Protein AF-A0A829Q361-F1 (afdb_monomer_lite)

Foldseek 3Di:
DDDDDPPPPPPCPPVPPPPPPDVVLVVLLVVLVVLLVLLVVLVVVLVVLVVCLVPDDDDPVVNVVSVVVNVVSVVSNVVSVVVNVVSCVVNVVSVPDPRPPPDPPPDDDD

Organism: NCBI:txid1299324

pLDDT: mean 74.46, std 17.12, range [38.88, 94.25]

Structure (mmCIF, N/CA/C/O backbone):
data_AF-A0A829Q361-F1
#
_entry.id   AF-A0A829Q361-F1
#
loop_
_atom_site.group_PDB
_atom_site.id
_atom_site.type_symbol
_atom_site.label_atom_id
_atom_site.label_alt_id
_atom_site.label_comp_id
_atom_site.label_asym_id
_atom_site.label_entity_id
_atom_site.label_seq_id
_atom_site.pdbx_PDB_ins_code
_atom_site.Cartn_x
_atom_site.Cartn_y
_atom_site.Cartn_z
_atom_site.occupancy
_atom_site.B_iso_or_equiv
_atom_site.auth_seq_id
_atom_site.auth_comp_id
_atom_site.auth_asym_id
_atom_site.auth_atom_id
_atom_site.pdbx_PDB_model_num
ATOM 1 N N . MET A 1 1 ? 47.710 9.118 -61.066 1.00 38.88 1 MET A N 1
ATOM 2 C CA . MET A 1 1 ? 47.747 8.005 -60.095 1.00 38.88 1 MET A CA 1
ATOM 3 C C . MET A 1 1 ? 46.635 8.247 -59.084 1.00 38.88 1 MET A C 1
ATOM 5 O O . MET A 1 1 ? 46.734 9.192 -58.315 1.00 38.88 1 MET A O 1
ATOM 9 N N . ARG A 1 2 ? 45.514 7.520 -59.203 1.00 45.59 2 ARG A N 1
ATOM 10 C CA . ARG A 1 2 ? 44.376 7.589 -58.271 1.00 45.59 2 ARG A CA 1
ATOM 11 C C . ARG A 1 2 ? 44.587 6.483 -57.246 1.00 45.59 2 ARG A C 1
ATOM 13 O O . ARG A 1 2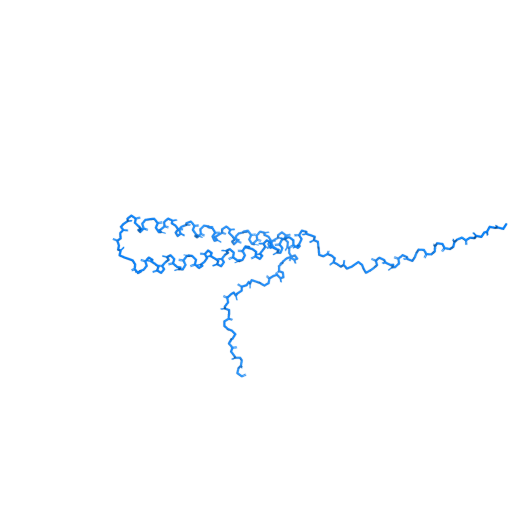 ? 44.522 5.319 -57.621 1.00 45.59 2 ARG A O 1
ATOM 20 N N . ASN A 1 3 ? 44.874 6.848 -56.003 1.00 43.94 3 ASN A N 1
ATOM 21 C CA . ASN A 1 3 ? 45.022 5.876 -54.928 1.00 43.94 3 ASN A CA 1
ATOM 22 C C . ASN A 1 3 ? 43.680 5.778 -54.206 1.00 43.94 3 ASN A C 1
ATOM 24 O O . ASN A 1 3 ? 43.228 6.724 -53.563 1.00 43.94 3 ASN A O 1
ATOM 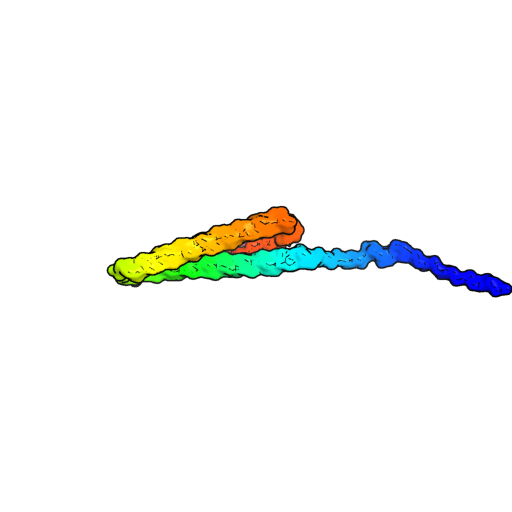28 N N . GLU A 1 4 ? 43.020 4.648 -54.418 1.00 46.25 4 GLU A N 1
ATOM 29 C CA . GLU A 1 4 ? 41.710 4.303 -53.891 1.00 46.25 4 GLU A CA 1
ATOM 30 C C . GLU A 1 4 ? 41.802 4.046 -52.381 1.00 46.25 4 GLU A C 1
ATOM 32 O O . GLU A 1 4 ? 42.619 3.256 -51.912 1.00 46.25 4 GLU A O 1
ATOM 37 N N . ILE A 1 5 ? 40.963 4.740 -51.613 1.00 60.28 5 ILE A N 1
ATOM 38 C CA . ILE A 1 5 ? 40.754 4.515 -50.181 1.00 60.28 5 ILE A CA 1
ATOM 39 C C . ILE A 1 5 ? 39.837 3.294 -50.042 1.00 60.28 5 ILE A C 1
ATOM 41 O O . ILE A 1 5 ? 38.687 3.372 -50.482 1.00 60.28 5 ILE A O 1
ATOM 45 N N . PRO A 1 6 ? 40.241 2.185 -49.399 1.00 48.25 6 PRO A N 1
ATOM 46 C CA . PRO A 1 6 ? 39.297 1.121 -49.111 1.00 48.25 6 PRO A CA 1
ATOM 47 C C . PRO A 1 6 ? 38.525 1.459 -47.828 1.00 48.25 6 PRO A C 1
ATOM 49 O O . PRO A 1 6 ? 38.898 1.058 -46.726 1.00 48.25 6 PRO A O 1
ATOM 52 N N . LEU A 1 7 ? 37.398 2.162 -47.973 1.00 48.53 7 LEU A N 1
ATOM 53 C CA . LEU A 1 7 ? 36.334 2.205 -46.963 1.00 48.53 7 LEU A CA 1
ATOM 54 C C . LEU A 1 7 ? 35.627 0.839 -46.910 1.00 48.53 7 LEU A C 1
ATOM 56 O O . LEU A 1 7 ? 34.486 0.690 -47.339 1.00 48.53 7 LEU A O 1
ATOM 60 N N . ARG A 1 8 ? 36.284 -0.188 -46.358 1.00 46.44 8 ARG A N 1
ATOM 61 C CA . ARG A 1 8 ? 35.570 -1.370 -45.846 1.00 46.44 8 ARG A CA 1
ATOM 62 C C . ARG A 1 8 ? 35.063 -1.047 -44.448 1.00 46.44 8 ARG A C 1
ATOM 64 O O . ARG A 1 8 ? 35.598 -1.523 -43.451 1.00 46.44 8 ARG A O 1
ATOM 71 N N . ILE A 1 9 ? 34.010 -0.233 -44.388 1.00 56.44 9 ILE A N 1
ATOM 72 C CA . ILE A 1 9 ? 33.169 -0.154 -43.195 1.00 56.44 9 ILE A CA 1
ATOM 73 C C . ILE A 1 9 ? 32.525 -1.532 -43.030 1.00 56.44 9 ILE A C 1
ATOM 75 O O . ILE A 1 9 ? 31.645 -1.943 -43.783 1.00 56.44 9 ILE A O 1
ATOM 79 N N . ASN A 1 10 ? 33.056 -2.290 -42.077 1.00 47.19 10 ASN A N 1
ATOM 80 C CA . ASN A 1 10 ? 32.562 -3.596 -41.689 1.00 47.19 10 ASN A CA 1
ATOM 81 C C . ASN A 1 10 ? 31.188 -3.427 -41.019 1.00 47.19 10 ASN A C 1
ATOM 83 O O . ASN A 1 10 ? 31.096 -3.103 -39.836 1.00 47.19 10 ASN A O 1
ATOM 87 N N . ALA A 1 11 ? 30.118 -3.660 -41.780 1.00 52.41 11 ALA A N 1
ATOM 88 C CA . ALA A 1 11 ? 28.730 -3.564 -41.326 1.00 52.41 11 ALA A CA 1
ATOM 89 C C . ALA A 1 11 ? 28.354 -4.551 -40.194 1.00 52.41 11 ALA A C 1
ATOM 91 O O . ALA A 1 11 ? 27.241 -4.484 -39.682 1.00 52.41 11 ALA A O 1
ATOM 92 N N . LYS A 1 12 ? 29.261 -5.444 -39.760 1.00 51.19 12 LYS A N 1
ATOM 93 C CA . LYS A 1 12 ? 29.027 -6.373 -38.638 1.00 51.19 12 LYS A CA 1
ATOM 94 C C . LYS A 1 12 ? 29.369 -5.803 -37.255 1.00 51.19 12 LYS A C 1
ATOM 96 O O . LYS A 1 12 ? 29.087 -6.457 -36.256 1.00 51.19 12 LYS A O 1
ATOM 101 N N . ALA A 1 13 ? 29.940 -4.599 -37.162 1.00 46.66 1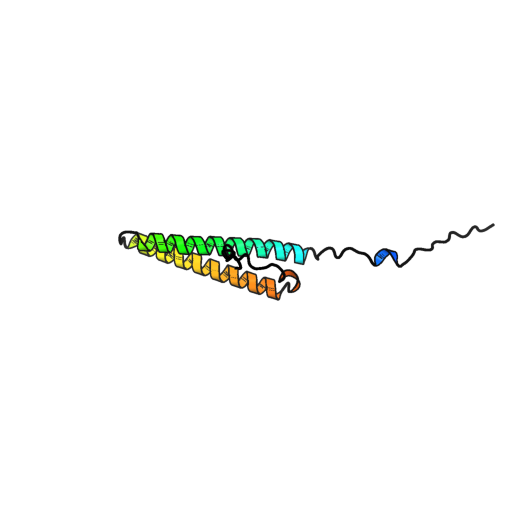3 ALA A N 1
ATOM 102 C CA . ALA A 1 13 ? 30.348 -4.012 -35.878 1.00 46.66 13 ALA A CA 1
ATOM 103 C C . ALA A 1 13 ? 29.181 -3.526 -34.989 1.00 46.66 13 ALA A C 1
ATOM 105 O O . ALA A 1 13 ? 29.396 -3.215 -33.823 1.00 46.66 13 ALA A O 1
ATOM 106 N N . TRP A 1 14 ? 27.943 -3.510 -35.496 1.00 49.41 14 TRP A N 1
ATOM 107 C CA . TRP A 1 14 ? 26.759 -3.090 -34.731 1.00 49.41 14 TRP A CA 1
ATOM 108 C C . TRP A 1 14 ? 25.972 -4.250 -34.106 1.00 49.41 14 TRP A C 1
ATOM 110 O O . TRP A 1 14 ? 24.953 -4.016 -33.462 1.00 49.41 14 TRP A O 1
ATOM 120 N N . GLN A 1 15 ? 26.423 -5.501 -34.271 1.00 51.69 15 GLN A N 1
ATOM 121 C CA . GLN A 1 15 ? 25.676 -6.679 -33.807 1.00 51.69 15 GLN A CA 1
ATOM 122 C C . GLN A 1 15 ? 25.831 -6.981 -32.305 1.00 51.69 15 GLN A C 1
ATOM 124 O O . GLN A 1 15 ? 25.149 -7.864 -31.801 1.00 51.69 15 GLN A O 1
ATOM 129 N N . ASN A 1 16 ? 26.683 -6.242 -31.590 1.00 51.00 16 ASN A N 1
ATOM 130 C CA . ASN A 1 16 ? 26.850 -6.341 -30.138 1.00 51.00 16 ASN A CA 1
ATOM 131 C C . ASN A 1 16 ? 26.600 -4.978 -29.485 1.00 51.00 16 ASN A C 1
ATOM 133 O O . ASN A 1 16 ? 27.443 -4.472 -28.746 1.00 51.00 16 ASN A O 1
ATOM 137 N N . HIS A 1 17 ? 25.457 -4.352 -29.777 1.00 51.00 17 HIS A N 1
ATOM 138 C CA . HIS A 1 17 ? 24.948 -3.350 -28.847 1.00 51.00 17 HIS A CA 1
ATOM 139 C C . HIS A 1 17 ? 24.615 -4.106 -27.555 1.00 51.00 17 HIS A C 1
ATOM 141 O O . HIS A 1 17 ? 23.777 -5.013 -27.615 1.00 51.00 17 HIS A O 1
ATOM 147 N N . PRO A 1 18 ? 25.256 -3.807 -26.408 1.00 54.56 18 PRO A N 1
ATOM 148 C CA . PRO A 1 18 ? 24.725 -4.291 -25.146 1.00 54.56 18 PRO A CA 1
ATOM 149 C C . PRO A 1 18 ? 23.264 -3.849 -25.116 1.00 54.56 18 PRO A C 1
ATOM 151 O O . PRO A 1 18 ? 22.961 -2.707 -25.461 1.00 54.56 18 PRO A O 1
ATOM 154 N N . MET A 1 19 ? 22.364 -4.778 -24.807 1.00 50.09 19 MET A N 1
ATOM 155 C CA . MET A 1 19 ? 20.966 -4.503 -24.492 1.00 50.09 19 MET A CA 1
ATOM 156 C C . MET A 1 19 ? 20.970 -3.535 -23.300 1.00 50.09 19 MET A C 1
ATOM 158 O O . MET A 1 19 ? 20.929 -3.952 -22.147 1.00 50.09 19 MET A O 1
ATOM 162 N N . ILE A 1 20 ? 21.155 -2.241 -23.578 1.00 61.34 20 ILE A N 1
ATOM 163 C CA . ILE A 1 20 ? 20.929 -1.159 -22.633 1.00 61.34 20 ILE A CA 1
ATOM 164 C C . ILE A 1 20 ? 19.452 -1.312 -22.344 1.00 61.34 20 ILE A C 1
ATOM 166 O O . ILE A 1 20 ? 18.631 -1.129 -23.245 1.00 61.34 20 ILE A O 1
ATOM 170 N N . GLU A 1 21 ? 19.131 -1.781 -21.142 1.00 61.56 21 GLU A N 1
ATOM 171 C CA . GLU A 1 21 ? 17.745 -1.868 -20.727 1.00 61.56 21 GLU A CA 1
ATOM 172 C C . GLU A 1 21 ? 17.086 -0.534 -21.032 1.00 61.56 21 GLU A C 1
ATOM 174 O O . GLU A 1 21 ? 17.631 0.524 -20.706 1.00 61.56 21 GLU A O 1
ATOM 179 N N . ASP A 1 22 ? 15.955 -0.603 -21.727 1.00 75.94 22 ASP A N 1
ATOM 180 C CA . ASP A 1 22 ? 15.191 0.576 -22.079 1.00 75.94 22 ASP A CA 1
ATOM 1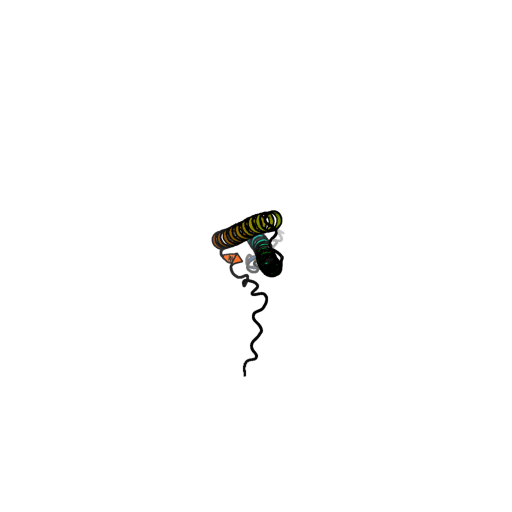81 C C . ASP A 1 22 ? 15.030 1.448 -20.815 1.00 75.94 22 ASP A C 1
ATOM 183 O O . ASP A 1 22 ? 14.619 0.929 -19.769 1.00 75.94 22 ASP A O 1
ATOM 187 N N . PRO A 1 23 ? 15.415 2.737 -20.846 1.00 75.94 23 PRO A N 1
ATOM 188 C CA . PRO A 1 23 ? 15.454 3.571 -19.647 1.00 75.94 23 PRO A CA 1
ATOM 189 C C . PRO A 1 23 ? 14.086 3.648 -18.958 1.00 75.94 23 PRO A C 1
ATOM 191 O O . PRO A 1 23 ? 14.027 3.766 -17.733 1.00 75.94 23 PRO A O 1
ATOM 194 N N . SER A 1 24 ? 12.987 3.497 -19.707 1.00 78.00 24 SER A N 1
ATOM 195 C CA . SER A 1 24 ? 11.641 3.403 -19.136 1.00 78.00 24 SER A CA 1
ATOM 196 C C . SER A 1 24 ? 11.426 2.095 -18.367 1.00 78.00 24 SER A C 1
ATOM 198 O O . SER A 1 24 ? 10.806 2.107 -17.307 1.00 78.00 24 SER A O 1
ATOM 200 N N . THR A 1 25 ? 12.004 0.980 -18.820 1.00 79.06 25 THR A N 1
ATOM 201 C CA . THR A 1 25 ? 12.022 -0.291 -18.074 1.00 79.06 25 THR A CA 1
ATOM 202 C C . THR A 1 25 ? 12.839 -0.183 -16.783 1.00 79.06 25 THR A C 1
ATOM 204 O O . THR A 1 25 ? 12.376 -0.632 -15.733 1.00 79.06 25 THR A O 1
ATOM 207 N N . ALA A 1 26 ? 14.020 0.441 -16.818 1.00 81.75 26 ALA A N 1
ATOM 208 C CA . ALA A 1 26 ? 14.839 0.648 -15.619 1.00 81.75 26 ALA A CA 1
ATOM 209 C C . ALA A 1 26 ? 14.134 1.555 -14.589 1.00 81.75 26 ALA A C 1
ATOM 211 O O . ALA A 1 26 ? 14.128 1.264 -13.391 1.00 81.75 26 ALA A O 1
ATOM 212 N N . GLN A 1 27 ? 13.471 2.616 -15.055 1.00 84.19 27 GLN A N 1
ATOM 213 C CA . GLN A 1 27 ? 12.691 3.513 -14.204 1.00 84.19 27 GLN A CA 1
ATOM 214 C C . GLN A 1 27 ? 11.457 2.822 -13.604 1.00 84.19 27 GLN A C 1
ATOM 216 O O . GLN A 1 27 ? 11.203 2.964 -12.408 1.00 84.19 27 GLN A O 1
ATOM 221 N N . ALA A 1 28 ? 10.718 2.040 -14.399 1.00 84.31 28 ALA A N 1
ATOM 222 C CA . ALA A 1 28 ? 9.576 1.264 -13.915 1.00 84.31 28 ALA A CA 1
ATOM 223 C C . ALA A 1 28 ? 9.994 0.276 -12.817 1.00 84.31 28 ALA A C 1
ATOM 225 O O . ALA A 1 28 ? 9.293 0.121 -11.821 1.00 84.31 28 ALA A O 1
ATOM 226 N N . ARG A 1 29 ? 11.171 -0.341 -12.960 1.00 83.06 29 ARG A N 1
ATOM 227 C CA . ARG A 1 29 ? 11.746 -1.217 -11.936 1.00 83.06 29 ARG A CA 1
ATOM 228 C C . ARG A 1 29 ? 12.077 -0.486 -10.638 1.00 83.06 29 ARG A C 1
ATOM 230 O O . ARG A 1 29 ? 11.707 -0.968 -9.574 1.00 83.06 29 ARG A O 1
ATOM 237 N N . ALA A 1 30 ? 12.720 0.678 -10.716 1.00 87.38 30 ALA A N 1
ATOM 238 C CA . ALA A 1 30 ? 13.007 1.488 -9.532 1.00 87.38 30 ALA A CA 1
ATOM 239 C C . ALA A 1 30 ? 11.719 1.913 -8.803 1.00 87.38 30 ALA A C 1
ATOM 241 O O . ALA A 1 30 ? 11.643 1.840 -7.576 1.00 87.38 30 ALA A O 1
ATOM 242 N N . LEU A 1 31 ? 10.687 2.298 -9.561 1.00 88.25 31 LEU A N 1
ATOM 243 C CA . LEU A 1 31 ? 9.383 2.647 -9.004 1.00 88.25 31 LEU A CA 1
ATOM 244 C C . LEU A 1 31 ? 8.702 1.443 -8.335 1.00 88.25 31 LEU A C 1
ATOM 246 O O . LEU A 1 31 ? 8.159 1.590 -7.243 1.00 88.25 31 LEU A O 1
ATOM 250 N N . LEU A 1 32 ? 8.764 0.254 -8.945 1.00 87.62 32 LEU A N 1
ATOM 251 C CA . LEU A 1 32 ? 8.235 -0.980 -8.354 1.00 87.62 32 LEU A CA 1
ATOM 252 C C . LEU A 1 32 ? 8.909 -1.311 -7.017 1.00 87.62 32 LEU A C 1
ATOM 254 O O . LEU A 1 32 ? 8.210 -1.624 -6.058 1.00 87.62 32 LEU A O 1
ATOM 258 N N . THR A 1 33 ? 10.235 -1.184 -6.920 1.00 87.94 33 THR A N 1
ATOM 259 C CA . THR A 1 33 ? 10.956 -1.383 -5.651 1.00 87.94 33 THR A CA 1
ATOM 260 C C . THR A 1 33 ? 10.447 -0.436 -4.565 1.00 87.94 33 THR A C 1
ATOM 262 O O . THR A 1 33 ? 10.095 -0.890 -3.479 1.00 87.94 33 THR A O 1
ATOM 265 N N . SER A 1 34 ? 10.321 0.858 -4.875 1.00 89.88 34 SER A N 1
ATOM 266 C CA . SER A 1 34 ? 9.812 1.851 -3.922 1.00 89.88 34 SER A CA 1
ATOM 267 C C . SER A 1 34 ? 8.361 1.574 -3.503 1.00 89.88 34 SER A C 1
ATOM 269 O O . SER A 1 34 ? 8.013 1.726 -2.332 1.00 89.8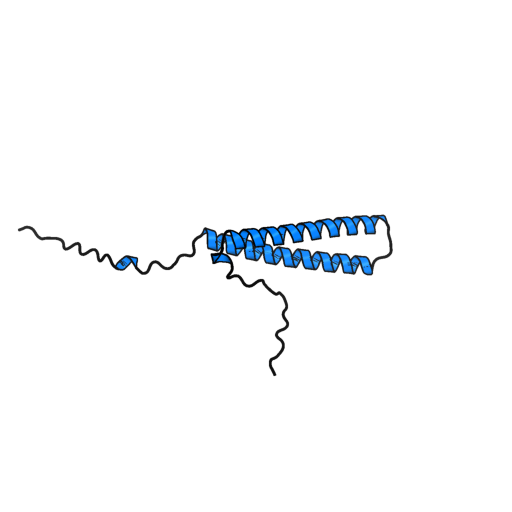8 34 SER A O 1
ATOM 271 N N . LEU A 1 35 ? 7.511 1.109 -4.427 1.00 89.62 35 LEU A N 1
ATOM 272 C CA . LEU A 1 35 ? 6.135 0.718 -4.110 1.00 89.62 35 LEU A CA 1
ATOM 273 C C . LEU A 1 35 ? 6.081 -0.506 -3.190 1.00 89.62 35 LEU A C 1
ATOM 275 O O . LEU A 1 35 ? 5.262 -0.534 -2.274 1.00 89.62 35 LEU A O 1
ATOM 279 N N . TYR A 1 36 ? 6.954 -1.495 -3.385 1.00 88.69 36 TYR A N 1
ATOM 280 C CA . TYR A 1 36 ? 7.028 -2.651 -2.491 1.00 88.69 36 TYR A CA 1
ATOM 281 C C . TYR A 1 36 ? 7.494 -2.279 -1.083 1.00 88.69 36 TYR A C 1
ATOM 283 O O . TYR A 1 36 ? 6.916 -2.752 -0.102 1.00 88.69 36 TYR A O 1
ATOM 291 N N . GLU A 1 37 ? 8.497 -1.410 -0.973 1.00 90.81 37 GLU A N 1
ATOM 292 C CA . GLU A 1 37 ? 8.934 -0.862 0.314 1.00 90.81 37 GLU A CA 1
ATOM 293 C C . GLU A 1 37 ? 7.780 -0.136 1.011 1.00 90.81 37 GLU A C 1
ATOM 295 O O . GLU A 1 37 ? 7.476 -0.426 2.170 1.00 90.81 37 GLU A O 1
ATOM 300 N N . HIS A 1 38 ? 7.053 0.709 0.276 1.00 91.31 38 HIS A N 1
ATOM 301 C CA . HIS A 1 38 ? 5.901 1.428 0.806 1.00 91.31 38 HIS A CA 1
ATOM 302 C C . HIS A 1 38 ? 4.776 0.489 1.273 1.00 91.31 38 HIS A C 1
ATOM 304 O O . HIS A 1 38 ? 4.219 0.676 2.356 1.00 91.31 38 HIS A O 1
ATOM 310 N N . VAL A 1 39 ? 4.463 -0.567 0.512 1.00 92.25 39 VAL A N 1
ATOM 311 C CA . VAL A 1 39 ? 3.495 -1.596 0.930 1.00 92.25 39 VAL A CA 1
ATOM 312 C C . VAL A 1 39 ? 3.918 -2.247 2.246 1.00 92.25 39 VAL A C 1
ATOM 314 O O . VAL A 1 39 ? 3.082 -2.431 3.140 1.00 92.25 39 VAL A O 1
ATOM 317 N N . ASN A 1 40 ? 5.199 -2.590 2.387 1.00 90.19 40 ASN A N 1
ATOM 318 C CA . ASN A 1 40 ? 5.718 -3.176 3.615 1.00 90.19 40 ASN A CA 1
ATOM 319 C C . ASN A 1 40 ? 5.576 -2.204 4.799 1.00 90.19 40 ASN A C 1
ATOM 321 O O . ASN A 1 40 ? 5.044 -2.587 5.841 1.00 90.19 40 ASN A O 1
ATOM 325 N N . GLU A 1 41 ? 5.962 -0.939 4.633 1.00 91.62 41 GLU A N 1
ATOM 326 C CA . GLU A 1 41 ? 5.825 0.099 5.664 1.00 91.62 41 GLU A CA 1
ATOM 327 C C . GLU A 1 41 ? 4.371 0.308 6.106 1.00 91.62 41 GLU A C 1
ATOM 329 O O . GLU A 1 41 ? 4.068 0.300 7.304 1.00 91.62 41 GLU A O 1
ATOM 334 N N . VAL A 1 42 ? 3.448 0.447 5.150 1.00 89.88 42 VAL A N 1
ATOM 335 C CA . VAL A 1 42 ? 2.017 0.627 5.432 1.00 89.88 42 VAL A CA 1
ATOM 336 C C . VAL A 1 42 ? 1.455 -0.602 6.148 1.00 89.88 42 VAL A C 1
ATOM 338 O O . VAL A 1 42 ? 0.718 -0.461 7.127 1.00 89.88 42 VAL A O 1
ATOM 341 N N . SER A 1 43 ? 1.849 -1.807 5.730 1.00 88.19 43 SER A N 1
ATOM 342 C CA . SER A 1 43 ? 1.431 -3.057 6.375 1.00 88.19 43 SER A CA 1
ATOM 343 C C . SER A 1 43 ? 1.913 -3.141 7.827 1.00 88.19 43 SER A C 1
ATOM 345 O O . SER A 1 43 ? 1.123 -3.459 8.719 1.00 88.19 43 SER A O 1
ATOM 347 N N . GLN A 1 44 ? 3.171 -2.781 8.101 1.00 92.56 44 GLN A N 1
ATOM 348 C CA . GLN A 1 44 ? 3.700 -2.723 9.469 1.00 92.56 44 GLN A CA 1
ATOM 349 C C . GLN A 1 44 ? 2.981 -1.667 10.318 1.00 92.56 44 GLN A C 1
ATOM 351 O O . GLN A 1 44 ? 2.646 -1.927 11.476 1.00 92.56 44 GLN A O 1
ATOM 356 N N . SER A 1 45 ? 2.666 -0.505 9.743 1.00 89.81 45 SER A N 1
ATOM 357 C CA . SER A 1 45 ? 1.916 0.555 10.427 1.00 89.81 45 SER A CA 1
ATOM 358 C C . SER A 1 45 ? 0.491 0.122 10.795 1.00 89.81 45 SER A C 1
ATOM 360 O O . SER A 1 45 ? 0.001 0.429 11.891 1.00 89.81 45 SER A O 1
ATOM 362 N N . ILE A 1 46 ? -0.169 -0.658 9.927 1.00 90.31 46 ILE A N 1
ATOM 363 C CA . ILE A 1 46 ? -1.469 -1.279 10.219 1.00 90.31 46 ILE A CA 1
ATOM 364 C C . ILE A 1 46 ? -1.337 -2.239 11.405 1.00 90.31 46 ILE A C 1
ATOM 366 O O . ILE A 1 46 ? -2.067 -2.074 12.385 1.00 90.31 46 ILE A O 1
ATOM 370 N N . ILE A 1 47 ? -0.386 -3.179 11.354 1.00 90.88 47 ILE A N 1
ATOM 371 C CA . ILE A 1 47 ? -0.148 -4.167 12.422 1.00 90.88 47 ILE A CA 1
ATOM 372 C C . ILE A 1 47 ? 0.124 -3.461 13.755 1.00 90.88 47 ILE A C 1
ATOM 374 O O . ILE A 1 47 ? -0.464 -3.796 14.788 1.00 90.88 47 ILE A O 1
ATOM 378 N N . GLU A 1 48 ? 0.985 -2.444 13.751 1.00 90.12 48 GLU A N 1
ATOM 379 C CA . GLU A 1 48 ? 1.310 -1.694 14.956 1.00 90.12 48 GLU A CA 1
ATOM 380 C C . GLU A 1 48 ? 0.094 -0.935 15.504 1.00 90.12 48 GLU A C 1
ATOM 382 O O . GLU A 1 48 ? -0.164 -0.955 16.715 1.00 90.12 48 GLU A O 1
ATOM 387 N N . THR A 1 49 ? -0.674 -0.282 14.632 1.00 87.94 49 THR A N 1
ATOM 388 C CA . THR A 1 49 ? -1.874 0.461 15.026 1.00 87.94 49 THR A CA 1
ATOM 389 C C . THR A 1 49 ? -2.942 -0.470 15.601 1.00 87.94 49 THR A C 1
ATOM 391 O O . THR A 1 49 ? -3.581 -0.127 16.600 1.00 87.94 49 THR A O 1
ATOM 394 N N . GLU A 1 50 ? -3.115 -1.660 15.027 1.00 88.75 50 GLU A N 1
ATOM 395 C CA . GLU A 1 50 ? -4.021 -2.690 15.536 1.00 88.75 50 GLU A CA 1
ATOM 396 C C . GLU A 1 50 ? -3.568 -3.217 16.903 1.00 88.75 50 GLU A C 1
ATOM 398 O O . GLU A 1 50 ? -4.367 -3.223 17.845 1.00 88.75 50 GLU A O 1
ATOM 403 N N . ARG A 1 51 ? -2.276 -3.534 17.069 1.00 88.31 51 ARG A N 1
ATOM 404 C CA . ARG A 1 51 ? -1.693 -3.952 18.357 1.00 88.31 51 ARG A CA 1
ATOM 405 C C . ARG A 1 51 ? -1.888 -2.891 19.442 1.00 88.31 51 ARG A C 1
ATOM 407 O O . ARG A 1 51 ? -2.309 -3.190 20.558 1.00 88.31 51 ARG A O 1
ATOM 414 N N . ARG A 1 52 ? -1.626 -1.619 19.121 1.00 84.44 52 ARG A N 1
ATOM 415 C CA . ARG A 1 52 ? -1.856 -0.488 20.040 1.00 84.44 52 ARG A CA 1
ATOM 416 C C . ARG A 1 52 ? -3.334 -0.329 20.390 1.00 84.44 52 ARG A C 1
ATOM 418 O O . ARG A 1 52 ? -3.651 0.115 21.490 1.00 84.44 52 ARG A O 1
ATOM 425 N N . ASN A 1 53 ? -4.240 -0.661 19.474 1.00 82.81 53 ASN A N 1
ATOM 426 C CA . ASN A 1 53 ? -5.671 -0.599 19.733 1.00 82.81 53 ASN A CA 1
ATOM 427 C C . ASN A 1 53 ? -6.143 -1.708 20.685 1.00 82.81 53 ASN A C 1
ATOM 429 O O . ASN A 1 53 ? -6.995 -1.434 21.523 1.00 82.81 53 ASN A O 1
ATOM 433 N N . GLN A 1 54 ? -5.573 -2.913 20.595 1.00 82.81 54 GLN A N 1
ATOM 434 C CA . GLN A 1 54 ? -5.873 -4.022 21.512 1.00 82.81 54 GLN A CA 1
ATOM 435 C C . GLN A 1 54 ? -5.417 -3.732 22.951 1.00 82.81 54 GLN A C 1
ATOM 437 O O . GLN A 1 54 ? -6.129 -4.049 23.897 1.00 82.81 54 GLN A O 1
ATOM 442 N N . ASN A 1 55 ? -4.263 -3.077 23.116 1.00 81.5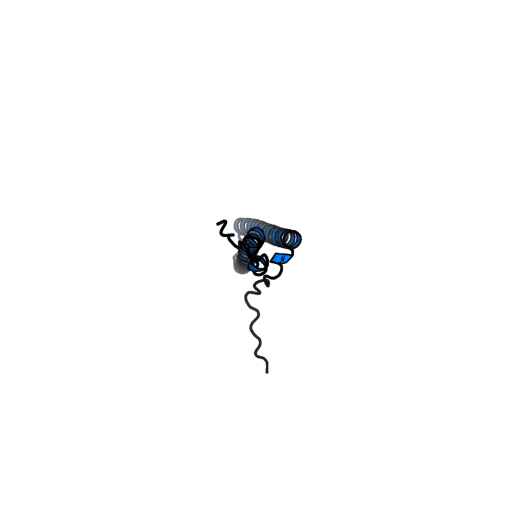6 55 ASN A N 1
ATOM 443 C CA . ASN A 1 55 ? -3.648 -2.846 24.430 1.00 81.56 55 ASN A CA 1
ATOM 444 C C . ASN A 1 55 ? -4.103 -1.555 25.133 1.00 81.56 55 ASN A C 1
ATOM 446 O O . ASN A 1 55 ? -3.674 -1.277 26.252 1.00 81.56 55 ASN A O 1
ATOM 450 N N . ALA A 1 56 ? -4.914 -0.717 24.484 1.00 75.50 56 ALA A N 1
ATOM 451 C CA . ALA A 1 56 ? -5.238 0.609 24.996 1.00 75.50 56 ALA A CA 1
ATOM 452 C C . ALA A 1 56 ? -6.610 0.668 25.690 1.00 75.50 56 ALA A C 1
ATOM 454 O O . ALA A 1 56 ? -7.584 0.119 25.174 1.00 75.50 56 ALA A O 1
ATOM 455 N N . PRO A 1 57 ? -6.738 1.437 26.789 1.00 72.38 57 PRO A N 1
ATOM 456 C CA . PRO A 1 57 ? -8.024 1.664 27.438 1.00 72.38 57 PRO A CA 1
ATOM 457 C C . PRO A 1 57 ? -9.013 2.362 26.494 1.00 72.38 57 PRO A C 1
ATOM 459 O O . PRO A 1 57 ? -8.641 3.219 25.680 1.00 72.38 57 PRO A O 1
ATOM 462 N N . VAL A 1 58 ? -10.293 1.998 26.618 1.00 70.12 58 VAL A N 1
ATOM 463 C CA . VAL A 1 58 ? -11.375 2.429 25.722 1.00 70.12 58 VAL A CA 1
ATOM 464 C C . VAL A 1 58 ? -11.699 3.908 25.950 1.00 70.12 58 VAL A C 1
ATOM 466 O O . VAL A 1 58 ? -12.587 4.273 26.712 1.00 70.12 58 VAL A O 1
ATOM 469 N N . ARG A 1 59 ? -10.964 4.788 25.264 1.00 80.50 59 ARG A N 1
ATOM 470 C CA . ARG A 1 59 ? -11.305 6.209 25.117 1.00 80.50 59 ARG A CA 1
ATOM 471 C C . ARG A 1 59 ? -12.016 6.424 23.772 1.00 80.50 59 ARG A C 1
ATOM 473 O O . ARG A 1 59 ? -11.370 6.255 22.735 1.00 80.50 59 ARG A O 1
ATOM 480 N N . PRO A 1 60 ? -13.302 6.827 23.745 1.00 78.38 60 PRO A N 1
ATOM 481 C CA . PRO A 1 60 ? -14.106 6.883 22.515 1.00 78.38 60 PRO A CA 1
ATOM 482 C C . PRO A 1 60 ? -13.511 7.763 21.406 1.00 78.38 60 PRO A C 1
ATOM 484 O O . PRO A 1 60 ? -13.520 7.395 20.230 1.00 78.38 60 PRO A O 1
ATOM 487 N N . THR A 1 61 ? -12.940 8.913 21.769 1.00 81.25 61 THR A N 1
ATOM 488 C CA . THR A 1 61 ? -12.328 9.857 20.821 1.00 81.25 61 THR A CA 1
ATOM 489 C C . THR A 1 61 ? -11.045 9.299 20.201 1.00 81.25 61 THR A C 1
ATOM 491 O O . THR A 1 61 ? -10.885 9.332 18.979 1.00 81.25 61 THR A O 1
ATOM 494 N N . ALA A 1 62 ? -10.171 8.702 21.017 1.00 81.94 62 ALA A N 1
ATOM 495 C CA . ALA A 1 62 ? -8.952 8.038 20.558 1.00 81.94 62 ALA A CA 1
ATOM 496 C C . ALA A 1 62 ? -9.264 6.806 19.691 1.00 81.94 62 ALA A C 1
ATOM 498 O O . ALA A 1 62 ? -8.631 6.604 18.657 1.00 81.94 62 ALA A O 1
ATOM 499 N N . ALA A 1 63 ? -10.283 6.021 20.056 1.00 82.44 63 ALA A N 1
ATOM 500 C CA . ALA A 1 63 ? -10.741 4.881 19.266 1.00 82.44 63 ALA A CA 1
ATOM 501 C C . ALA A 1 63 ? -11.257 5.313 17.882 1.00 82.44 63 ALA A C 1
ATOM 503 O O . ALA A 1 63 ? -10.923 4.693 16.871 1.00 82.44 63 ALA A O 1
ATOM 504 N N . ARG A 1 64 ? -12.020 6.412 17.807 1.00 86.88 64 ARG A N 1
ATOM 505 C CA . ARG A 1 64 ? -12.494 6.969 16.531 1.00 86.88 64 ARG A CA 1
ATOM 506 C C . ARG A 1 64 ? -11.345 7.469 15.658 1.00 86.88 64 ARG A C 1
ATOM 508 O O . ARG A 1 64 ? -11.350 7.210 14.456 1.00 86.88 64 ARG A O 1
ATOM 515 N N . HIS A 1 65 ? -10.365 8.154 16.248 1.00 87.12 65 HIS A N 1
ATOM 516 C CA . HIS A 1 65 ? -9.173 8.610 15.531 1.00 87.12 65 HIS A CA 1
ATOM 517 C C . HIS A 1 65 ? -8.379 7.430 14.952 1.00 87.12 65 HIS A C 1
ATOM 519 O O . HIS A 1 65 ? -8.085 7.415 13.760 1.00 87.12 65 HIS A O 1
ATOM 525 N N . ARG A 1 66 ? -8.116 6.392 15.757 1.00 86.12 66 ARG A N 1
ATOM 526 C CA . ARG A 1 66 ? -7.415 5.173 15.311 1.00 86.12 66 ARG A CA 1
ATOM 527 C C . ARG A 1 66 ? -8.158 4.444 14.196 1.00 86.12 66 ARG A C 1
ATOM 529 O O . ARG A 1 66 ? -7.536 4.041 13.223 1.00 86.12 66 ARG A O 1
ATOM 536 N N . ARG A 1 67 ? -9.488 4.322 14.287 1.00 87.69 67 ARG A N 1
ATOM 537 C CA . ARG A 1 67 ? -10.302 3.728 13.210 1.00 87.69 67 ARG A CA 1
ATOM 538 C C . ARG A 1 67 ? -10.171 4.501 11.900 1.00 87.69 67 ARG A C 1
ATOM 540 O O . ARG A 1 67 ? -10.008 3.885 10.856 1.00 87.69 67 ARG A O 1
ATOM 547 N N . ARG A 1 68 ? -10.221 5.837 11.947 1.00 92.31 68 ARG A N 1
ATOM 548 C CA . ARG A 1 68 ? -10.020 6.681 10.757 1.00 92.31 68 ARG A CA 1
ATOM 549 C C . ARG A 1 68 ? -8.622 6.509 10.171 1.00 92.31 68 ARG A C 1
ATOM 551 O O . ARG A 1 68 ? -8.501 6.376 8.961 1.00 92.31 68 ARG A O 1
ATOM 558 N N . HIS A 1 69 ? -7.607 6.454 11.029 1.00 90.56 69 HIS A N 1
ATOM 559 C CA . HIS A 1 69 ? -6.231 6.217 10.611 1.00 90.56 69 HIS A CA 1
ATOM 560 C C . HIS A 1 69 ? -6.063 4.849 9.928 1.00 90.56 69 HIS A C 1
ATOM 562 O O . HIS A 1 69 ? -5.530 4.788 8.829 1.00 90.56 69 HIS A O 1
ATOM 568 N N . LEU A 1 70 ? -6.624 3.775 10.496 1.00 90.88 70 LEU A N 1
ATOM 569 C CA . LEU A 1 70 ? -6.615 2.443 9.872 1.00 90.88 70 LEU A CA 1
ATOM 570 C C . LEU A 1 70 ? -7.335 2.407 8.518 1.00 90.88 70 LEU A C 1
ATOM 572 O O . LEU A 1 70 ? -6.903 1.702 7.613 1.00 90.88 70 LEU A O 1
ATOM 576 N N . ILE A 1 71 ? -8.440 3.145 8.364 1.00 93.44 71 ILE A N 1
ATOM 577 C CA . ILE A 1 71 ? -9.136 3.249 7.073 1.00 93.44 71 ILE A CA 1
ATOM 578 C C . ILE A 1 71 ? -8.245 3.937 6.033 1.00 93.44 71 ILE A C 1
ATOM 580 O O . ILE A 1 71 ? -8.233 3.496 4.888 1.00 93.44 71 ILE A O 1
ATOM 584 N N . ALA A 1 72 ? -7.509 4.984 6.416 1.00 93.69 72 ALA A N 1
ATOM 585 C CA . ALA A 1 72 ? -6.568 5.655 5.522 1.00 93.69 72 ALA A CA 1
ATOM 586 C C . ALA A 1 72 ? -5.432 4.712 5.098 1.00 93.69 72 ALA A C 1
ATOM 588 O O . ALA A 1 72 ? -5.275 4.478 3.908 1.00 93.69 72 ALA A O 1
ATOM 589 N N . LEU A 1 73 ? -4.764 4.052 6.053 1.00 91.81 73 LEU A N 1
ATOM 590 C CA . LEU A 1 73 ? -3.683 3.103 5.752 1.00 91.81 73 LEU A CA 1
ATOM 591 C C . LEU A 1 73 ? -4.135 1.969 4.823 1.00 91.81 73 LEU A C 1
ATOM 593 O O . LEU A 1 73 ? -3.423 1.587 3.902 1.00 91.81 73 LEU A O 1
ATOM 597 N N . ARG A 1 74 ? -5.345 1.434 5.030 1.00 92.12 74 ARG A N 1
ATOM 598 C CA . ARG A 1 74 ? -5.889 0.401 4.138 1.00 92.12 74 ARG A CA 1
ATOM 599 C C . ARG A 1 74 ? -6.134 0.932 2.730 1.00 92.12 74 ARG A C 1
ATOM 601 O O . ARG A 1 74 ? -5.890 0.199 1.782 1.00 92.12 74 ARG A O 1
ATOM 608 N N . LYS A 1 75 ? -6.613 2.171 2.580 1.00 94.25 75 LYS A N 1
ATOM 609 C CA . LYS A 1 75 ? -6.770 2.794 1.257 1.00 94.25 75 LYS A CA 1
ATOM 610 C C . LYS A 1 75 ? -5.425 2.969 0.562 1.00 94.25 75 LYS A C 1
ATOM 612 O O . LYS A 1 75 ? -5.319 2.588 -0.596 1.00 94.25 75 LYS A O 1
ATOM 617 N N . ASP A 1 76 ? -4.419 3.459 1.279 1.00 90.75 76 ASP A N 1
ATOM 618 C CA . ASP A 1 76 ? -3.070 3.638 0.733 1.00 90.75 76 ASP A CA 1
ATOM 619 C C . ASP A 1 76 ? -2.494 2.295 0.258 1.00 90.75 76 ASP A C 1
ATOM 621 O O . ASP A 1 76 ? -1.966 2.192 -0.846 1.00 90.75 76 ASP A O 1
ATOM 625 N N . LEU A 1 77 ? -2.711 1.227 1.035 1.00 90.62 77 LEU A N 1
ATOM 626 C CA . LEU A 1 77 ? -2.326 -0.134 0.662 1.00 90.62 77 LEU A CA 1
ATOM 627 C C . LEU A 1 77 ? -3.039 -0.631 -0.609 1.00 90.62 77 LEU A C 1
ATOM 629 O O . LEU A 1 77 ? -2.423 -1.292 -1.443 1.00 90.62 77 LEU A O 1
ATOM 633 N N . TYR A 1 78 ? -4.334 -0.343 -0.766 1.00 92.88 78 TYR A N 1
ATOM 634 C CA . TYR A 1 78 ? -5.075 -0.706 -1.978 1.00 92.88 78 TYR A CA 1
ATOM 635 C C . TYR A 1 78 ? -4.561 0.043 -3.209 1.00 92.88 78 TYR A C 1
ATOM 637 O O . TYR A 1 78 ? -4.375 -0.575 -4.256 1.00 92.88 78 TYR A O 1
ATOM 645 N N . GLU A 1 79 ? -4.309 1.347 -3.095 1.00 93.12 79 GLU A N 1
ATOM 646 C CA . GLU A 1 79 ? -3.780 2.131 -4.215 1.00 93.12 79 GLU A CA 1
ATOM 647 C C . GLU A 1 79 ? -2.362 1.689 -4.591 1.00 93.12 79 GLU A C 1
ATOM 649 O O . GLU A 1 79 ? -2.067 1.552 -5.776 1.00 93.12 79 GLU A O 1
ATOM 654 N N . ALA A 1 80 ? -1.503 1.373 -3.616 1.00 90.56 80 ALA A N 1
ATOM 655 C CA . ALA A 1 80 ? -0.164 0.859 -3.893 1.00 90.56 80 ALA A CA 1
ATOM 656 C C . ALA A 1 80 ? -0.206 -0.463 -4.681 1.00 90.56 80 ALA A C 1
ATOM 658 O O . ALA A 1 80 ? 0.472 -0.589 -5.701 1.00 90.56 80 ALA A O 1
ATOM 659 N N . HIS A 1 81 ? -1.052 -1.420 -4.277 1.00 89.31 81 HIS A N 1
ATOM 660 C CA . HIS A 1 81 ? -1.239 -2.668 -5.030 1.00 89.31 81 HIS A CA 1
ATOM 661 C C . HIS A 1 81 ? -1.792 -2.425 -6.435 1.00 89.31 81 HIS A C 1
ATOM 663 O O . HIS A 1 81 ? -1.297 -3.006 -7.399 1.00 89.31 81 HIS A O 1
ATOM 669 N N . ARG A 1 82 ? -2.765 -1.520 -6.576 1.00 92.62 82 ARG A N 1
ATOM 670 C CA . ARG A 1 82 ? -3.311 -1.154 -7.885 1.00 92.62 82 ARG A CA 1
ATOM 671 C C . ARG A 1 82 ? -2.230 -0.581 -8.810 1.00 92.62 82 ARG A C 1
ATOM 673 O O . ARG A 1 82 ? -2.186 -0.946 -9.982 1.00 92.62 82 ARG A O 1
ATOM 680 N N . LEU A 1 83 ? -1.361 0.296 -8.300 1.00 89.69 83 LEU A N 1
ATOM 681 C CA . LEU A 1 83 ? -0.257 0.876 -9.074 1.00 89.69 83 LEU A CA 1
ATOM 682 C C . LEU A 1 83 ? 0.769 -0.182 -9.491 1.00 89.69 83 LEU A C 1
ATOM 684 O O . LEU A 1 83 ? 1.247 -0.152 -10.623 1.00 89.69 83 LEU A O 1
ATOM 688 N N . ILE A 1 84 ? 1.074 -1.137 -8.611 1.00 87.88 84 ILE A N 1
ATOM 689 C CA . ILE A 1 84 ? 1.931 -2.287 -8.930 1.00 87.88 84 ILE A CA 1
ATOM 690 C C . ILE A 1 84 ? 1.327 -3.102 -10.082 1.00 87.88 84 ILE A C 1
ATOM 692 O O . ILE A 1 84 ? 2.021 -3.389 -11.059 1.00 87.88 84 ILE A O 1
ATOM 696 N N . ASP A 1 85 ? 0.034 -3.430 -10.012 1.00 87.38 85 ASP A N 1
ATOM 697 C CA . ASP A 1 85 ? -0.659 -4.189 -11.059 1.00 87.38 85 ASP A CA 1
ATOM 698 C C . ASP A 1 85 ? -0.656 -3.446 -12.406 1.00 87.38 85 ASP A C 1
ATOM 700 O O . ASP A 1 85 ? -0.418 -4.038 -13.464 1.00 87.38 85 ASP A O 1
ATOM 704 N N . GLU A 1 86 ? -0.873 -2.130 -12.379 1.00 88.50 86 GLU A N 1
ATOM 705 C CA . GLU A 1 86 ? -0.860 -1.277 -13.568 1.00 88.50 86 GLU A CA 1
ATOM 706 C C . GLU A 1 86 ? 0.542 -1.171 -14.192 1.00 88.50 86 GLU A C 1
ATOM 708 O O . GLU A 1 86 ? 0.695 -1.284 -15.416 1.00 88.50 86 GLU A O 1
ATOM 713 N N . LEU A 1 87 ? 1.584 -1.053 -13.365 1.00 86.12 87 LEU A N 1
ATOM 714 C CA . LEU A 1 87 ? 2.978 -1.062 -13.810 1.00 86.12 87 LEU A CA 1
ATOM 715 C C . LEU A 1 87 ? 3.378 -2.420 -14.393 1.00 86.12 87 LEU A C 1
ATOM 717 O O . LEU A 1 87 ? 4.007 -2.461 -15.448 1.00 86.12 87 LEU A O 1
ATOM 721 N N . HIS A 1 88 ? 2.961 -3.531 -13.785 1.00 84.62 88 HIS A N 1
ATOM 722 C CA . HIS A 1 88 ? 3.205 -4.874 -14.318 1.00 84.62 88 HIS A CA 1
ATOM 723 C C . HIS A 1 88 ? 2.493 -5.144 -15.645 1.00 84.62 88 HIS A C 1
ATOM 725 O O . HIS A 1 88 ? 3.008 -5.894 -16.485 1.00 84.62 88 HIS A O 1
ATOM 731 N N . ARG A 1 89 ? 1.306 -4.562 -15.841 1.00 82.12 89 ARG A N 1
ATOM 732 C CA . ARG A 1 89 ? 0.574 -4.644 -17.108 1.00 82.12 89 ARG A CA 1
ATOM 733 C C . ARG A 1 89 ? 1.261 -3.828 -18.203 1.00 82.12 89 ARG A C 1
ATOM 735 O O . ARG A 1 89 ? 1.364 -4.306 -19.330 1.00 82.12 89 ARG A O 1
ATOM 742 N N . THR A 1 90 ? 1.731 -2.630 -17.868 1.00 82.50 90 THR A N 1
ATOM 743 C CA . THR A 1 90 ? 2.341 -1.687 -18.820 1.00 82.50 90 THR A CA 1
ATOM 744 C C . THR A 1 90 ? 3.765 -2.099 -19.194 1.00 82.50 90 THR A C 1
ATOM 746 O O . THR A 1 90 ? 4.133 -2.093 -20.365 1.00 82.50 90 THR A O 1
ATOM 749 N N . PHE A 1 91 ? 4.552 -2.541 -18.214 1.00 74.44 91 PHE A N 1
ATOM 750 C CA . PHE A 1 91 ? 5.947 -2.933 -18.380 1.00 74.44 91 PHE A CA 1
ATOM 751 C C . PHE A 1 91 ? 6.108 -4.424 -18.090 1.00 74.44 91 PHE A C 1
ATOM 753 O O . PHE A 1 91 ? 6.633 -4.835 -17.056 1.00 74.44 91 PHE A O 1
ATOM 760 N N . SER A 1 92 ? 5.683 -5.262 -19.039 1.00 68.56 92 SER A N 1
ATOM 761 C CA . SER A 1 92 ? 5.795 -6.724 -18.900 1.00 68.56 92 SER A CA 1
ATOM 762 C C . SER A 1 92 ? 7.247 -7.191 -18.681 1.00 68.56 92 SER A C 1
ATOM 764 O O . SER A 1 92 ? 7.474 -8.155 -17.955 1.00 68.56 92 SER A O 1
ATOM 766 N N . SER A 1 93 ? 8.234 -6.463 -19.218 1.00 65.19 93 SER A N 1
ATOM 767 C CA . SER A 1 93 ? 9.676 -6.704 -19.026 1.00 65.19 93 SER A CA 1
ATOM 768 C C . SER A 1 93 ? 10.202 -6.341 -17.625 1.00 65.19 93 SER A C 1
ATOM 770 O O . SER A 1 93 ? 11.308 -6.739 -17.257 1.00 65.19 93 SER A O 1
ATOM 772 N N . ALA A 1 94 ? 9.434 -5.587 -16.830 1.00 61.19 94 ALA A N 1
ATOM 773 C CA . ALA A 1 94 ? 9.768 -5.233 -15.448 1.00 61.19 94 ALA A CA 1
ATOM 774 C C . ALA A 1 94 ? 9.254 -6.263 -14.422 1.00 61.19 94 ALA A C 1
ATOM 776 O O . ALA A 1 94 ? 9.636 -6.204 -13.257 1.00 61.19 94 ALA A O 1
ATOM 777 N N . ARG A 1 95 ? 8.464 -7.259 -14.857 1.00 62.88 95 ARG A N 1
ATOM 778 C CA . ARG A 1 95 ? 7.893 -8.333 -14.017 1.00 62.88 95 ARG A CA 1
ATOM 779 C C . ARG A 1 95 ? 8.940 -9.232 -13.346 1.00 62.88 95 ARG A C 1
ATOM 781 O O . ARG A 1 95 ? 8.605 -10.007 -12.461 1.00 62.88 95 ARG A O 1
ATOM 788 N N . ASN A 1 96 ? 10.201 -9.148 -13.764 1.00 62.50 96 ASN A N 1
ATOM 789 C CA . ASN A 1 96 ? 11.277 -9.977 -13.226 1.00 62.50 96 ASN A CA 1
ATOM 790 C C . ASN A 1 96 ? 11.799 -9.500 -11.856 1.00 62.50 96 ASN A C 1
ATOM 792 O O . ASN A 1 96 ? 12.805 -10.017 -11.383 1.00 62.50 96 ASN A O 1
ATOM 796 N N . ILE A 1 97 ? 11.157 -8.507 -11.226 1.00 62.88 97 ILE A N 1
ATOM 797 C CA . ILE A 1 97 ? 11.447 -8.160 -9.833 1.00 62.88 97 ILE A CA 1
ATOM 798 C C . ILE A 1 97 ? 10.668 -9.128 -8.936 1.00 62.88 97 ILE A C 1
ATOM 800 O O . ILE A 1 97 ? 9.438 -9.030 -8.879 1.00 62.88 97 ILE A O 1
ATOM 804 N N . PRO A 1 98 ? 11.340 -10.052 -8.225 1.00 62.31 98 PRO A N 1
ATOM 805 C CA . PRO A 1 98 ? 10.677 -10.835 -7.198 1.00 62.31 98 PRO A CA 1
ATOM 806 C C . PRO A 1 98 ? 10.145 -9.878 -6.131 1.00 62.31 98 PRO A C 1
ATOM 808 O O . PRO A 1 98 ? 10.880 -9.020 -5.640 1.00 62.31 98 PRO A O 1
ATOM 811 N N . TRP A 1 99 ? 8.864 -10.025 -5.785 1.00 56.69 99 TRP A N 1
ATOM 812 C CA . TRP A 1 99 ? 8.288 -9.371 -4.613 1.00 56.69 99 TRP A CA 1
ATOM 813 C C . TRP A 1 99 ? 9.249 -9.577 -3.436 1.00 56.69 99 TRP A C 1
ATOM 815 O O . TRP A 1 99 ? 9.611 -10.732 -3.181 1.00 56.69 99 TRP A O 1
ATOM 825 N N . PRO A 1 100 ? 9.690 -8.523 -2.723 1.00 58.84 100 PRO A N 1
ATOM 826 C CA . PRO A 1 100 ? 10.482 -8.706 -1.526 1.00 58.84 100 PRO A CA 1
ATOM 827 C C . PRO A 1 100 ? 9.557 -9.344 -0.494 1.00 58.84 100 PRO A C 1
ATOM 829 O O . PRO A 1 100 ? 8.852 -8.674 0.258 1.00 58.84 100 PRO A O 1
ATOM 832 N N . THR A 1 101 ? 9.523 -10.675 -0.465 1.00 53.94 101 THR A N 1
ATOM 833 C CA . THR A 1 101 ? 9.057 -11.436 0.686 1.00 53.94 101 THR A CA 1
ATOM 834 C C . THR A 1 101 ? 10.065 -11.172 1.790 1.00 53.94 101 THR A C 1
ATOM 836 O O . THR A 1 101 ? 10.961 -11.973 2.050 1.00 53.94 101 THR A O 1
ATOM 839 N N . ALA A 1 102 ? 9.961 -9.989 2.391 1.00 50.91 102 ALA A N 1
ATOM 840 C CA . ALA A 1 102 ? 10.608 -9.669 3.636 1.00 50.91 102 ALA A CA 1
ATOM 841 C C . ALA A 1 102 ? 10.138 -10.731 4.637 1.00 50.91 102 ALA A C 1
ATOM 843 O O . ALA A 1 102 ? 8.985 -10.729 5.070 1.00 50.91 102 ALA A O 1
ATOM 844 N N . ASN A 1 103 ? 11.052 -11.647 4.965 1.00 45.16 103 ASN A N 1
ATOM 845 C CA . ASN A 1 103 ? 10.917 -12.721 5.950 1.00 45.16 103 ASN A CA 1
ATOM 846 C C . ASN A 1 103 ? 10.164 -13.987 5.497 1.00 45.16 103 ASN A C 1
ATOM 848 O O . ASN A 1 103 ? 9.242 -14.434 6.175 1.00 45.16 103 ASN A O 1
ATOM 852 N N . ALA A 1 104 ? 10.607 -14.655 4.429 1.00 43.38 104 ALA A N 1
ATOM 853 C CA . ALA A 1 104 ? 10.570 -16.118 4.484 1.00 43.38 104 ALA A CA 1
ATOM 854 C C . ALA A 1 104 ? 11.750 -16.550 5.375 1.00 43.38 104 ALA A C 1
ATOM 856 O O . ALA A 1 104 ? 12.891 -16.368 4.946 1.00 43.38 104 ALA A O 1
ATOM 857 N N . PRO A 1 105 ? 11.544 -17.042 6.616 1.00 46.62 105 PRO A N 1
ATOM 858 C CA . PRO A 1 105 ? 12.626 -17.705 7.323 1.00 46.62 105 PRO A CA 1
ATOM 859 C C . PRO A 1 105 ? 13.062 -18.860 6.431 1.00 46.62 105 PRO A C 1
ATOM 861 O O . PRO A 1 105 ? 12.258 -19.727 6.084 1.00 46.62 105 PRO A O 1
ATOM 864 N N . GLU A 1 106 ? 14.313 -18.806 5.998 1.00 49.81 106 GLU A N 1
ATOM 865 C CA . GLU A 1 106 ? 14.990 -19.888 5.313 1.00 49.81 106 GLU A CA 1
ATOM 866 C C . GLU A 1 106 ? 14.898 -21.114 6.224 1.00 49.81 106 GLU A C 1
ATOM 868 O O . GLU A 1 106 ? 15.627 -21.252 7.204 1.00 49.81 106 GLU A O 1
ATOM 873 N N . ALA A 1 107 ? 13.887 -21.948 5.977 1.00 49.25 107 ALA A N 1
ATOM 874 C CA . ALA A 1 107 ? 13.730 -23.201 6.680 1.00 49.25 107 ALA A CA 1
ATOM 875 C C . ALA A 1 107 ? 14.965 -24.040 6.329 1.00 49.25 107 ALA A C 1
ATOM 877 O O . ALA A 1 107 ? 15.210 -24.264 5.136 1.00 49.25 107 ALA A O 1
ATOM 878 N N . PRO A 1 108 ? 15.762 -24.480 7.319 1.00 55.47 108 PRO A N 1
ATOM 879 C CA . PRO A 1 108 ? 16.932 -25.290 7.041 1.00 55.47 108 PRO A CA 1
ATOM 880 C C . PRO A 1 108 ? 16.449 -26.575 6.374 1.00 55.47 108 PRO A C 1
ATOM 882 O O . PRO A 1 108 ? 15.646 -27.325 6.936 1.00 55.47 108 PRO A O 1
ATOM 885 N N . ARG A 1 109 ? 16.896 -26.793 5.134 1.00 55.34 109 ARG A N 1
ATOM 886 C CA . ARG A 1 109 ? 16.727 -28.081 4.467 1.00 55.34 109 ARG A CA 1
ATOM 887 C C . ARG A 1 109 ? 17.496 -29.114 5.287 1.00 55.34 109 ARG A C 1
ATOM 889 O O . ARG A 1 109 ? 18.651 -28.870 5.633 1.00 55.34 109 ARG A O 1
ATOM 896 N N . GLN A 1 110 ? 16.792 -30.185 5.643 1.00 57.94 110 GLN A N 1
ATOM 897 C CA . GLN A 1 110 ? 17.323 -31.324 6.389 1.00 57.94 110 GLN A CA 1
ATOM 898 C C . GLN A 1 110 ? 18.458 -32.022 5.647 1.00 57.94 110 GLN A C 1
ATOM 900 O O . GLN A 1 110 ? 18.433 -32.001 4.393 1.00 57.94 110 GLN A O 1
#

Secondary structure (DSSP, 8-state):
----------TTTTTT------HHHHHHHHHHHHHHHHHHHHHHHHHHHHHHHHSS---HHHHHHHHHHHHHHHHHHHHHHHHHHHHHHH-GGGTTS----TT---PPP-

Radius of gyration: 26.32 Å; chains: 1; bounding box: 62×41×88 Å

Sequence (110 aa):
MRNEIPLRINAKAWQNHPMIEDPSTAQARALLTSLYEHVNEVSQSIIETERRNQNAPVRPTAARHRRRHLIALRKDLYEAHRLIDELHRTFSSARNIPWPTANAPEAPRQ